Protein AF-A0A257SGL0-F1 (afdb_monomer_lite)

Structure (mmCIF, N/CA/C/O backbone):
data_AF-A0A257SGL0-F1
#
_entry.id   AF-A0A257SGL0-F1
#
loop_
_atom_site.group_PDB
_atom_site.id
_atom_site.type_symbol
_atom_site.label_atom_id
_atom_site.label_alt_id
_atom_site.label_comp_id
_atom_site.label_asym_id
_atom_site.label_entity_id
_atom_site.label_seq_id
_atom_site.pdbx_PDB_ins_code
_atom_site.Cartn_x
_atom_site.Cartn_y
_atom_site.Cartn_z
_atom_site.occupancy
_atom_site.B_iso_or_equiv
_atom_site.auth_seq_id
_atom_site.auth_comp_id
_atom_site.auth_asym_id
_atom_site.auth_atom_id
_atom_site.pdbx_PDB_model_num
ATOM 1 N N . MET A 1 1 ? 2.214 13.001 37.431 1.00 47.00 1 MET A N 1
ATOM 2 C CA . MET A 1 1 ? 1.811 12.963 36.008 1.00 47.00 1 MET A CA 1
ATOM 3 C C . MET A 1 1 ? 0.596 12.060 35.882 1.00 47.00 1 MET A C 1
ATOM 5 O O . MET A 1 1 ? 0.727 10.851 36.011 1.00 47.00 1 MET A O 1
ATOM 9 N N . THR A 1 2 ? -0.593 12.636 35.732 1.00 46.81 2 THR A N 1
ATOM 10 C CA . THR A 1 2 ? -1.848 11.899 35.535 1.00 46.81 2 THR A CA 1
ATOM 11 C C . THR A 1 2 ? -1.890 11.388 34.099 1.00 46.81 2 THR A C 1
ATOM 13 O O . THR A 1 2 ? -1.909 12.167 33.150 1.00 46.81 2 THR A O 1
ATOM 16 N N . ARG A 1 3 ? -1.832 10.067 33.932 1.00 44.78 3 ARG A N 1
ATOM 17 C CA . ARG A 1 3 ? -1.943 9.402 32.634 1.00 44.78 3 ARG A CA 1
ATOM 18 C C . ARG A 1 3 ? -3.385 9.582 32.155 1.00 44.78 3 ARG A C 1
ATOM 20 O O . ARG A 1 3 ? -4.292 9.052 32.787 1.00 44.78 3 ARG A O 1
ATOM 27 N N . ALA A 1 4 ? -3.588 10.386 31.111 1.00 55.62 4 ALA A N 1
ATOM 28 C CA . ALA A 1 4 ? -4.909 10.609 30.535 1.00 55.62 4 ALA A CA 1
ATOM 29 C C . ALA A 1 4 ? -5.548 9.258 30.192 1.00 55.62 4 ALA A C 1
ATOM 31 O O . ALA A 1 4 ? -4.918 8.414 29.547 1.00 55.62 4 ALA A O 1
ATOM 32 N N . THR A 1 5 ? -6.776 9.045 30.659 1.00 55.72 5 THR A N 1
ATOM 33 C CA . THR A 1 5 ? -7.601 7.916 30.237 1.00 55.72 5 THR A CA 1
ATOM 34 C C . THR A 1 5 ? -7.709 7.987 28.715 1.00 55.72 5 THR A C 1
ATOM 36 O O . THR A 1 5 ? -8.059 9.059 28.212 1.00 55.72 5 THR A O 1
ATOM 39 N N . PRO A 1 6 ? -7.364 6.925 27.962 1.00 62.25 6 PRO A N 1
ATOM 40 C CA . PRO A 1 6 ? -7.538 6.954 26.519 1.00 62.25 6 PRO A CA 1
ATOM 41 C C . PRO A 1 6 ? -9.007 7.265 26.238 1.00 62.25 6 PRO A C 1
ATOM 43 O O . PRO A 1 6 ? -9.898 6.587 26.756 1.00 62.25 6 PRO A O 1
ATOM 46 N N . ALA A 1 7 ? -9.250 8.349 25.497 1.00 64.19 7 ALA A N 1
ATOM 47 C CA . ALA A 1 7 ? -10.589 8.683 25.044 1.00 64.19 7 ALA A CA 1
ATOM 48 C C . ALA A 1 7 ? -11.160 7.469 24.302 1.00 64.19 7 ALA A C 1
ATOM 50 O O . ALA A 1 7 ? -10.419 6.761 23.614 1.00 64.19 7 ALA A O 1
ATOM 51 N N . ALA A 1 8 ? -12.461 7.212 24.464 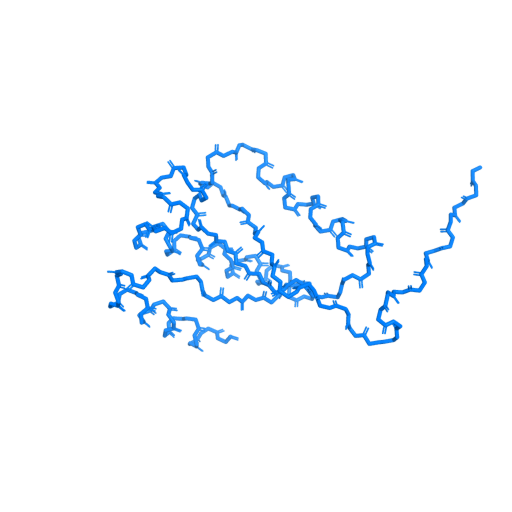1.00 66.62 8 ALA A N 1
ATOM 52 C CA . ALA A 1 8 ? -13.127 6.195 23.661 1.00 66.62 8 ALA A CA 1
ATOM 53 C C . ALA A 1 8 ? -12.826 6.466 22.170 1.00 66.62 8 ALA A C 1
ATOM 55 O O . ALA A 1 8 ? -12.826 7.640 21.778 1.00 66.62 8 ALA A O 1
ATOM 56 N N . PRO A 1 9 ? -12.538 5.433 21.353 1.00 70.00 9 PRO A N 1
ATOM 57 C CA . PRO A 1 9 ? -12.285 5.614 19.927 1.00 70.00 9 PRO A CA 1
ATOM 58 C C . PRO A 1 9 ? -13.390 6.453 19.284 1.00 70.00 9 PRO A C 1
ATOM 60 O O . PRO A 1 9 ? -14.556 6.327 19.662 1.00 70.00 9 PRO A O 1
ATOM 63 N N . LEU A 1 10 ? -13.048 7.283 18.293 1.00 79.12 10 LEU A N 1
ATOM 64 C CA . LEU A 1 10 ? -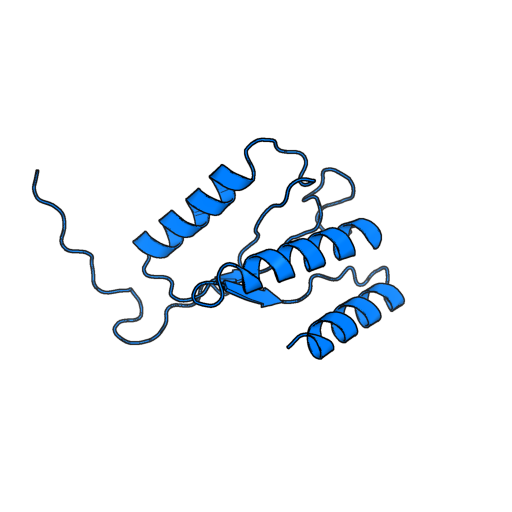14.019 8.178 17.642 1.00 79.12 10 LEU A CA 1
ATOM 65 C C . LEU A 1 10 ? -15.228 7.431 17.048 1.00 79.12 10 LEU A C 1
ATOM 67 O O . LEU A 1 10 ? -16.303 8.008 16.926 1.00 79.12 10 LEU A O 1
ATOM 71 N N . ALA A 1 11 ? -15.064 6.149 16.707 1.00 82.06 11 ALA A N 1
ATOM 72 C CA . ALA A 1 11 ? -16.120 5.279 16.189 1.00 82.06 11 ALA A CA 1
ATOM 73 C C . ALA A 1 11 ? -16.898 4.502 17.278 1.00 82.06 11 ALA A C 1
ATOM 75 O O . ALA A 1 11 ? -17.723 3.643 16.961 1.00 82.06 11 ALA A O 1
ATOM 76 N N . GLY A 1 12 ? -16.655 4.766 18.566 1.00 84.12 12 GLY A N 1
ATOM 77 C CA . GLY A 1 12 ? -17.246 3.999 19.662 1.00 84.12 12 GLY A CA 1
ATOM 78 C C . GLY A 1 12 ? -16.833 2.518 19.598 1.00 84.12 12 GLY A C 1
ATOM 79 O O . GLY A 1 12 ? -15.636 2.242 19.529 1.00 84.12 12 GLY A O 1
ATOM 80 N N . PRO A 1 13 ? -17.777 1.554 19.643 1.00 84.56 13 PRO A N 1
ATOM 81 C CA . PRO A 1 13 ? -17.464 0.125 19.555 1.00 84.56 13 PRO A CA 1
ATOM 82 C C . PRO A 1 13 ? -17.214 -0.369 18.118 1.00 84.56 13 PRO A C 1
ATOM 84 O O . PRO A 1 13 ? -16.791 -1.509 17.939 1.00 84.56 13 PRO A O 1
ATOM 87 N N . ALA A 1 14 ? -17.514 0.440 17.097 1.00 89.25 14 ALA A N 1
ATOM 88 C CA . ALA A 1 14 ? -17.305 0.061 15.704 1.00 89.25 14 ALA A CA 1
ATOM 89 C C . ALA A 1 14 ? -15.835 0.264 15.285 1.00 89.25 14 ALA A C 1
ATOM 91 O O . ALA A 1 14 ? -15.152 1.127 15.844 1.00 89.25 14 ALA A O 1
ATOM 92 N N . PRO A 1 15 ? -15.339 -0.475 14.274 1.00 90.62 15 PRO A N 1
ATOM 93 C CA . PRO A 1 15 ? -14.027 -0.209 13.700 1.00 90.62 15 PRO A CA 1
ATOM 94 C C . PRO A 1 15 ? -13.922 1.215 13.141 1.00 90.62 15 PRO A C 1
ATOM 96 O O . PRO A 1 15 ? -14.800 1.663 12.402 1.00 90.62 15 PRO A O 1
ATOM 99 N N . LEU A 1 16 ? -12.816 1.902 13.431 1.00 94.69 16 LEU A N 1
ATOM 100 C CA . LEU A 1 16 ? -12.464 3.164 12.779 1.00 94.69 16 LEU A CA 1
ATOM 101 C C . LEU A 1 16 ? -11.483 2.879 11.641 1.00 94.69 16 LEU A C 1
ATOM 103 O O . LEU A 1 16 ? -10.403 2.334 11.873 1.00 94.69 16 LEU A O 1
ATOM 107 N N . ILE A 1 17 ? -11.847 3.243 10.415 1.00 96.00 17 ILE A N 1
ATOM 108 C CA . ILE A 1 17 ? -11.054 2.945 9.220 1.00 96.00 17 ILE A CA 1
ATOM 109 C C . ILE A 1 17 ? -10.393 4.221 8.710 1.00 96.00 17 ILE A C 1
ATOM 111 O O . ILE A 1 17 ? -11.076 5.181 8.360 1.00 96.00 17 ILE A O 1
ATOM 115 N N . ASP A 1 18 ? -9.065 4.212 8.629 1.00 96.50 18 ASP A N 1
ATOM 116 C CA . ASP A 1 18 ? -8.332 5.165 7.803 1.00 96.50 18 ASP A CA 1
ATOM 117 C C . ASP A 1 18 ? -8.422 4.686 6.356 1.00 96.50 18 ASP A C 1
ATOM 119 O O . ASP A 1 18 ? -7.766 3.720 5.964 1.00 96.50 18 ASP A O 1
ATOM 123 N N . ALA A 1 19 ? -9.313 5.315 5.594 1.00 96.25 19 ALA A N 1
ATOM 124 C CA . ALA A 1 19 ? -9.685 4.864 4.260 1.00 96.25 19 ALA A CA 1
ATOM 125 C C . ALA A 1 19 ? -8.558 5.013 3.226 1.00 96.25 19 ALA A C 1
ATOM 127 O O . ALA A 1 19 ? -8.663 4.429 2.148 1.00 96.25 19 ALA A O 1
ATOM 128 N N . HIS A 1 20 ? -7.507 5.789 3.521 1.00 96.50 20 HIS A N 1
ATOM 129 C CA . HIS A 1 20 ? -6.424 6.013 2.571 1.00 96.50 20 HIS A CA 1
ATOM 130 C C . HIS A 1 20 ? -5.110 6.413 3.247 1.00 96.50 20 HIS A C 1
ATOM 132 O O . HIS A 1 20 ? -4.926 7.554 3.674 1.00 96.50 20 HIS A O 1
ATOM 138 N N . ALA A 1 21 ? -4.137 5.503 3.235 1.00 96.81 21 ALA A N 1
ATOM 139 C CA . ALA A 1 21 ? -2.779 5.767 3.699 1.00 96.81 21 ALA A CA 1
ATOM 140 C C . ALA A 1 21 ? -1.708 5.328 2.694 1.00 96.81 21 ALA A C 1
ATOM 142 O O . ALA A 1 21 ? -1.871 4.353 1.964 1.00 96.81 21 ALA A O 1
ATOM 143 N N . HIS A 1 22 ? -0.564 6.016 2.726 1.00 97.06 22 HIS A N 1
ATOM 144 C CA . HIS A 1 22 ? 0.634 5.604 2.000 1.00 97.06 22 HIS A CA 1
ATOM 145 C C . HIS A 1 22 ? 1.755 5.225 2.962 1.00 97.06 22 HIS A C 1
ATOM 147 O O . HIS A 1 22 ? 2.143 6.023 3.830 1.00 97.06 22 HIS A O 1
ATOM 153 N N . PHE A 1 23 ? 2.269 4.013 2.787 1.00 98.06 23 PHE A N 1
ATOM 154 C CA . PHE A 1 23 ? 3.498 3.546 3.413 1.00 98.06 23 PHE A CA 1
ATOM 155 C C . PHE A 1 23 ? 4.670 3.672 2.441 1.00 98.06 23 PHE A C 1
ATOM 157 O O . PHE A 1 23 ? 4.506 3.883 1.239 1.00 98.06 23 PHE A O 1
ATOM 164 N N . LEU A 1 24 ? 5.868 3.578 3.000 1.00 98.00 24 LEU A N 1
ATOM 165 C CA . LEU A 1 24 ? 7.130 3.674 2.281 1.00 98.00 24 LEU A CA 1
ATOM 166 C C . LEU A 1 24 ? 7.862 2.333 2.331 1.00 98.00 24 LEU A C 1
ATOM 168 O O . LEU A 1 24 ? 7.563 1.490 3.177 1.00 98.00 24 LEU A O 1
ATOM 172 N N . HIS A 1 25 ? 8.847 2.158 1.457 1.00 97.69 25 HIS A N 1
ATOM 173 C CA . HIS A 1 25 ? 9.691 0.967 1.410 1.00 97.69 25 HIS A CA 1
ATOM 174 C C . HIS A 1 25 ? 11.158 1.343 1.174 1.00 97.69 25 HIS A C 1
ATOM 176 O O . HIS A 1 25 ? 11.480 2.509 0.937 1.00 97.69 25 HIS A O 1
ATOM 182 N N . ALA A 1 26 ? 12.046 0.346 1.193 1.00 97.12 26 ALA A N 1
ATOM 183 C CA . ALA A 1 26 ? 13.498 0.528 1.127 1.00 97.12 26 ALA A CA 1
ATOM 184 C C . ALA A 1 26 ? 14.020 1.299 -0.103 1.00 97.12 26 ALA A C 1
ATOM 186 O O . ALA A 1 26 ? 15.137 1.808 -0.064 1.00 97.12 26 ALA A O 1
ATOM 187 N N . HIS A 1 27 ? 13.237 1.417 -1.182 1.00 96.00 27 HIS A N 1
ATOM 188 C CA . HIS A 1 27 ? 13.631 2.164 -2.384 1.00 96.00 27 HIS A CA 1
ATOM 189 C C . HIS A 1 27 ? 12.921 3.517 -2.532 1.00 96.00 27 HIS A C 1
ATOM 191 O O . HIS A 1 27 ? 13.041 4.149 -3.576 1.00 96.00 27 HIS A O 1
ATOM 197 N N . ALA A 1 28 ? 12.242 4.011 -1.492 1.00 95.88 28 ALA A N 1
ATOM 198 C CA . ALA A 1 28 ? 11.534 5.296 -1.516 1.00 95.88 28 ALA A CA 1
ATOM 199 C C . ALA A 1 28 ? 12.447 6.543 -1.434 1.00 95.88 28 ALA A C 1
ATOM 201 O O . ALA A 1 28 ? 11.986 7.630 -1.094 1.00 95.88 28 ALA A O 1
ATOM 202 N N . GLY A 1 29 ? 13.757 6.396 -1.660 1.00 94.44 29 GLY A N 1
ATOM 203 C CA . GLY A 1 29 ? 14.711 7.514 -1.654 1.00 94.44 29 GLY A CA 1
ATOM 204 C C . GLY A 1 29 ? 14.992 8.146 -0.291 1.00 94.44 29 GLY A C 1
ATOM 205 O O . GLY A 1 29 ? 15.599 9.212 -0.228 1.00 94.44 29 GLY A O 1
ATOM 206 N N . ARG A 1 30 ? 14.560 7.514 0.807 1.00 94.88 30 ARG A N 1
ATOM 207 C CA . ARG A 1 30 ? 14.739 8.026 2.171 1.00 94.88 30 ARG A CA 1
ATOM 208 C C . ARG A 1 30 ? 15.213 6.939 3.127 1.00 94.88 30 ARG A C 1
ATOM 210 O O . ARG A 1 30 ? 14.637 5.857 3.182 1.00 94.88 30 ARG A O 1
ATOM 217 N N . ALA A 1 31 ? 16.260 7.242 3.890 1.00 96.88 31 ALA A N 1
ATOM 218 C CA . ALA A 1 31 ? 16.898 6.284 4.793 1.00 96.88 31 ALA A CA 1
ATOM 219 C C . ALA A 1 31 ? 16.057 5.968 6.044 1.00 96.88 31 ALA A C 1
ATOM 221 O O . ALA A 1 31 ? 16.195 4.902 6.628 1.00 96.88 31 ALA A O 1
ATOM 222 N N . ASP A 1 32 ? 15.164 6.872 6.445 1.00 97.56 32 ASP A N 1
ATOM 223 C CA . ASP A 1 32 ? 14.346 6.784 7.660 1.00 97.56 32 ASP A CA 1
ATOM 224 C C . ASP A 1 32 ? 12.929 6.226 7.410 1.00 97.56 32 ASP A C 1
ATOM 226 O O . ASP A 1 32 ? 12.026 6.419 8.229 1.00 97.56 32 ASP A O 1
ATOM 230 N N . TRP A 1 33 ? 12.703 5.561 6.271 1.00 97.88 33 TRP A N 1
ATOM 231 C CA . TRP A 1 33 ? 11.374 5.102 5.846 1.00 97.88 33 TRP A CA 1
ATOM 232 C C . TRP A 1 33 ? 10.670 4.236 6.908 1.00 97.88 33 TRP A C 1
ATOM 234 O O . TRP A 1 33 ? 9.476 4.421 7.155 1.00 97.88 33 TRP A O 1
ATOM 244 N N . GLU A 1 34 ? 11.403 3.353 7.594 1.00 97.88 34 GLU A N 1
ATOM 245 C CA . GLU A 1 34 ? 10.869 2.506 8.672 1.00 97.88 34 GLU A CA 1
ATOM 246 C C . GLU A 1 34 ? 10.356 3.338 9.846 1.00 97.88 34 GLU A C 1
ATOM 248 O O . GLU A 1 34 ? 9.254 3.109 10.349 1.00 97.88 34 GLU A O 1
ATOM 253 N N . ALA A 1 35 ? 11.126 4.347 10.262 1.00 98.25 35 ALA A N 1
ATOM 254 C CA . ALA A 1 35 ? 10.768 5.216 11.376 1.00 98.25 35 ALA A CA 1
ATOM 255 C C . ALA A 1 35 ? 9.490 6.014 11.076 1.00 98.25 35 ALA A C 1
ATOM 257 O O . ALA A 1 35 ? 8.656 6.207 11.967 1.00 98.25 35 ALA A O 1
ATOM 258 N N . VAL A 1 36 ? 9.303 6.427 9.819 1.00 97.75 36 VAL A N 1
ATOM 259 C CA . VAL A 1 36 ? 8.091 7.121 9.364 1.00 97.75 36 VAL A CA 1
ATOM 260 C C . VAL A 1 36 ? 6.883 6.199 9.302 1.00 97.75 36 VAL A C 1
ATOM 262 O O . VAL A 1 36 ? 5.819 6.568 9.803 1.00 97.75 36 VAL A O 1
ATOM 265 N N . ASN A 1 37 ? 7.039 4.982 8.783 1.00 98.19 37 ASN A N 1
ATOM 266 C CA . ASN A 1 37 ? 5.976 3.977 8.822 1.00 98.19 37 ASN A CA 1
ATOM 267 C C . ASN A 1 37 ? 5.567 3.660 10.273 1.00 98.19 37 ASN A C 1
ATOM 269 O O . ASN A 1 37 ? 4.380 3.657 10.607 1.00 98.19 37 ASN A O 1
ATOM 273 N N . ALA A 1 38 ? 6.538 3.493 11.175 1.00 98.25 38 ALA A N 1
ATOM 274 C CA . ALA A 1 38 ? 6.279 3.283 12.596 1.00 98.25 38 ALA A CA 1
ATOM 275 C C . ALA A 1 38 ? 5.578 4.491 13.247 1.00 98.25 38 ALA A C 1
ATOM 277 O O . ALA A 1 38 ? 4.705 4.327 14.101 1.00 98.25 38 ALA A O 1
ATOM 278 N N . ALA A 1 39 ? 5.925 5.719 12.848 1.00 98.00 39 ALA A N 1
ATOM 279 C CA . ALA A 1 39 ? 5.246 6.924 13.320 1.00 98.00 39 ALA A CA 1
ATOM 280 C C . ALA A 1 39 ? 3.777 6.977 12.874 1.00 98.00 39 ALA A C 1
ATOM 282 O O . ALA A 1 39 ? 2.927 7.365 13.681 1.00 98.00 39 ALA A O 1
ATOM 283 N N . ARG A 1 40 ? 3.467 6.535 11.645 1.00 97.06 40 ARG A N 1
ATOM 284 C CA . ARG A 1 40 ? 2.088 6.395 11.149 1.00 97.06 40 ARG A CA 1
ATOM 285 C C . ARG A 1 40 ? 1.289 5.423 12.014 1.00 97.06 40 ARG A C 1
ATOM 287 O O . ARG A 1 40 ? 0.212 5.783 12.477 1.00 97.06 40 ARG A O 1
ATOM 294 N N . PHE A 1 41 ? 1.845 4.250 12.312 1.00 97.56 41 PHE A N 1
ATOM 295 C CA . PHE A 1 41 ? 1.202 3.275 13.196 1.00 97.56 41 PHE A CA 1
ATOM 296 C C . PHE A 1 41 ? 0.902 3.841 14.589 1.00 97.56 41 PHE A C 1
ATOM 298 O O . PHE A 1 41 ? -0.230 3.736 15.063 1.00 97.56 41 PHE A O 1
ATOM 305 N N . ARG A 1 42 ? 1.871 4.528 15.210 1.00 97.12 42 ARG A N 1
ATOM 306 C CA . ARG A 1 42 ? 1.660 5.196 16.507 1.00 97.12 42 ARG A CA 1
ATOM 307 C C . ARG A 1 42 ? 0.594 6.288 16.438 1.00 97.12 42 ARG A C 1
ATOM 309 O O . ARG A 1 42 ? -0.097 6.535 17.422 1.00 97.12 42 ARG A O 1
ATOM 316 N N . ALA A 1 43 ? 0.497 7.008 15.321 1.00 95.19 43 ALA A N 1
ATOM 317 C CA . ALA A 1 43 ? -0.553 8.005 15.127 1.00 95.19 43 ALA A CA 1
ATOM 318 C C . ALA A 1 43 ? -1.934 7.344 15.019 1.00 95.19 43 ALA A C 1
ATOM 320 O O . ALA A 1 43 ? -2.856 7.791 15.697 1.00 95.19 43 ALA A O 1
ATOM 321 N N . GLY A 1 44 ? -2.045 6.249 14.260 1.00 94.31 44 GLY A N 1
ATOM 322 C CA . GLY A 1 44 ? -3.263 5.444 14.166 1.00 94.31 44 GLY A CA 1
ATOM 323 C C . GLY A 1 44 ? -3.751 4.951 15.527 1.00 94.31 44 GLY A C 1
ATOM 324 O O . GLY A 1 44 ? -4.912 5.152 15.872 1.00 94.31 44 GLY A O 1
ATOM 325 N N . GLU A 1 45 ? -2.843 4.420 16.349 1.00 93.44 45 GLU A N 1
ATOM 326 C CA . GLU A 1 45 ? -3.141 3.968 17.717 1.00 93.44 45 GLU A CA 1
ATOM 327 C C . GLU A 1 45 ? -3.692 5.090 18.604 1.00 93.44 45 GLU A C 1
ATOM 329 O O . GLU A 1 45 ? -4.659 4.881 19.330 1.00 93.44 45 GLU A O 1
ATOM 334 N N . ARG A 1 46 ? -3.118 6.299 18.527 1.00 91.81 46 ARG A N 1
ATOM 335 C CA . ARG A 1 46 ? -3.605 7.451 19.308 1.00 91.81 46 ARG A CA 1
ATOM 336 C C . ARG A 1 46 ? -4.990 7.924 18.875 1.00 91.81 46 ARG A C 1
ATOM 338 O O . ARG A 1 46 ? -5.727 8.438 19.708 1.00 91.81 46 ARG A O 1
ATOM 345 N N . ILE A 1 47 ? -5.317 7.788 17.591 1.00 91.44 47 ILE A N 1
ATOM 346 C CA . ILE A 1 47 ? -6.631 8.145 17.038 1.00 91.44 47 ILE A CA 1
ATOM 347 C C . ILE A 1 47 ? -7.668 7.045 17.339 1.00 91.44 47 ILE A C 1
ATOM 349 O O . ILE A 1 47 ? -8.864 7.323 17.410 1.00 91.44 47 ILE A O 1
ATOM 353 N N . GLY A 1 48 ? -7.214 5.805 17.544 1.00 92.56 48 GLY A N 1
ATOM 354 C CA . GLY A 1 48 ? -8.073 4.629 17.677 1.00 92.56 48 GLY A CA 1
ATOM 355 C C . GLY A 1 48 ? -8.443 3.999 16.332 1.00 92.56 48 GLY A C 1
ATOM 356 O O . GLY A 1 48 ? -9.507 3.399 16.224 1.00 92.56 48 GLY A O 1
ATOM 357 N N . ILE A 1 49 ? -7.599 4.153 15.303 1.00 95.19 49 ILE A N 1
ATOM 358 C CA . ILE A 1 49 ? -7.782 3.511 13.992 1.00 95.19 49 ILE A CA 1
ATOM 359 C C . ILE A 1 49 ? -7.598 1.996 14.131 1.00 95.19 49 ILE A C 1
ATOM 361 O O . ILE A 1 49 ? -6.575 1.527 14.629 1.00 95.19 49 ILE A O 1
ATOM 365 N N . THR A 1 50 ? -8.584 1.239 13.654 1.00 95.06 50 THR A N 1
ATOM 366 C CA . THR A 1 50 ? -8.570 -0.226 13.592 1.00 95.06 50 THR A CA 1
ATOM 367 C C . THR A 1 50 ? -7.802 -0.719 12.370 1.00 95.06 50 THR A C 1
ATOM 369 O O . THR A 1 50 ? -6.900 -1.540 12.507 1.00 95.06 50 THR A O 1
ATOM 372 N N . TYR A 1 51 ? -8.119 -0.191 11.183 1.00 96.81 51 TYR A N 1
ATOM 373 C CA . TYR A 1 51 ? -7.435 -0.553 9.942 1.00 96.81 51 TYR A CA 1
ATOM 374 C C . TYR A 1 51 ? -7.008 0.685 9.164 1.00 96.81 51 TYR A C 1
ATOM 376 O O . TYR A 1 51 ? -7.795 1.613 8.979 1.00 96.81 51 TYR A O 1
ATOM 384 N N . HIS A 1 52 ? -5.785 0.646 8.643 1.00 98.06 52 HIS A N 1
ATOM 385 C CA . HIS A 1 52 ? -5.364 1.490 7.532 1.00 98.06 52 HIS A CA 1
ATOM 386 C C . HIS A 1 52 ? -5.616 0.742 6.224 1.00 98.06 52 HIS A C 1
ATOM 388 O O . HIS A 1 52 ? -5.040 -0.324 6.008 1.00 98.06 52 HIS A O 1
ATOM 394 N N . VAL A 1 53 ? -6.459 1.299 5.359 1.00 98.25 53 VAL A N 1
ATOM 395 C CA . VAL A 1 53 ? -6.602 0.873 3.965 1.00 98.25 53 VAL A CA 1
ATOM 396 C C . VAL A 1 53 ? -5.553 1.629 3.157 1.00 98.25 53 VAL A C 1
ATOM 398 O O . VAL A 1 53 ? -5.581 2.858 3.074 1.00 98.25 53 VAL A O 1
ATOM 401 N N . ALA A 1 54 ? -4.557 0.912 2.644 1.00 98.19 54 ALA A N 1
ATOM 402 C CA . ALA A 1 54 ? -3.297 1.535 2.273 1.00 98.19 54 ALA A CA 1
ATOM 403 C C . ALA A 1 54 ? -2.657 0.995 0.993 1.00 98.19 54 ALA A C 1
ATOM 405 O O . ALA A 1 54 ? -2.970 -0.089 0.504 1.00 98.19 54 ALA A O 1
ATOM 406 N N . SER A 1 55 ? -1.703 1.776 0.495 1.00 97.75 55 SER A N 1
ATOM 407 C CA . SER A 1 55 ? -0.828 1.429 -0.618 1.00 97.75 55 SER A CA 1
ATOM 408 C C . SER A 1 55 ? 0.607 1.898 -0.386 1.00 97.75 55 SER A C 1
ATOM 410 O O . SER A 1 55 ? 0.909 2.649 0.546 1.00 97.75 55 SER A O 1
ATOM 412 N N . VAL A 1 56 ? 1.495 1.488 -1.287 1.00 97.81 56 VAL A N 1
ATOM 413 C CA . VAL A 1 56 ? 2.819 2.081 -1.490 1.00 97.81 56 VAL A CA 1
ATOM 414 C C . VAL A 1 56 ? 2.844 2.638 -2.918 1.00 97.81 56 VAL A C 1
ATOM 416 O O . VAL A 1 56 ? 2.580 1.905 -3.872 1.00 97.81 56 VAL A O 1
ATOM 419 N N . LEU A 1 57 ? 3.131 3.935 -3.082 1.00 95.19 57 LEU A N 1
ATOM 420 C CA . LEU A 1 57 ? 3.202 4.600 -4.397 1.00 95.19 57 LEU A CA 1
ATOM 421 C C . LEU A 1 57 ? 4.587 4.419 -5.035 1.00 95.19 57 LEU A C 1
ATOM 423 O O . LEU A 1 57 ? 5.302 5.396 -5.275 1.00 95.19 57 LEU A O 1
ATOM 427 N N . GLY A 1 58 ? 4.990 3.159 -5.225 1.00 95.75 58 GLY A N 1
ATOM 428 C CA . GLY A 1 58 ? 6.355 2.802 -5.615 1.00 95.75 58 GLY A CA 1
ATOM 429 C C . GLY A 1 58 ? 7.389 3.523 -4.748 1.00 95.75 58 GLY A C 1
ATOM 430 O O . GLY A 1 58 ? 7.228 3.663 -3.534 1.00 95.75 58 GLY A O 1
ATOM 431 N N . SER A 1 59 ? 8.404 4.075 -5.400 1.00 97.31 59 SER A N 1
ATOM 432 C CA . SER A 1 59 ? 9.492 4.831 -4.788 1.00 97.31 59 SER A CA 1
ATOM 433 C C . SER A 1 59 ? 9.124 6.249 -4.330 1.00 97.31 59 SER A C 1
ATOM 435 O O . SER A 1 59 ? 10.002 7.005 -3.914 1.00 97.31 59 SER A O 1
ATOM 437 N N . PHE A 1 60 ? 7.850 6.641 -4.419 1.00 95.44 60 PHE A N 1
ATOM 438 C CA . PHE A 1 60 ? 7.355 7.955 -4.007 1.00 95.44 60 PHE A CA 1
ATOM 439 C C . PHE A 1 60 ? 8.100 9.133 -4.674 1.00 95.44 60 PHE A C 1
ATOM 441 O O . PHE A 1 60 ? 8.373 10.149 -4.040 1.00 95.44 60 PHE A O 1
ATOM 448 N N . GLY A 1 61 ? 8.429 9.019 -5.965 1.00 96.62 61 GLY A N 1
ATOM 449 C CA . GLY A 1 61 ? 9.119 10.080 -6.713 1.00 96.62 61 GLY A CA 1
ATOM 450 C C . GLY A 1 61 ? 10.631 9.896 -6.863 1.00 96.62 61 GLY A C 1
ATOM 451 O O . GLY A 1 61 ? 11.249 10.647 -7.612 1.00 96.62 61 GLY A O 1
ATOM 452 N N . PHE A 1 62 ? 11.245 8.929 -6.172 1.00 97.75 62 PHE A N 1
ATOM 453 C CA . PHE A 1 62 ? 12.704 8.781 -6.182 1.00 97.75 62 PHE A CA 1
ATOM 454 C C . PHE A 1 62 ? 13.250 8.161 -7.475 1.00 97.75 62 PHE A C 1
ATOM 456 O O . PHE A 1 62 ? 14.258 8.626 -8.001 1.00 97.75 62 PHE A O 1
ATOM 463 N N . SER A 1 63 ? 12.595 7.121 -7.996 1.00 97.25 63 SER A N 1
ATOM 464 C CA . SER A 1 63 ? 13.011 6.424 -9.225 1.00 97.25 63 SER A CA 1
ATOM 465 C C . SER A 1 63 ? 12.089 6.677 -10.421 1.00 97.25 63 SER A C 1
ATOM 467 O O . SER A 1 63 ? 12.505 6.502 -11.566 1.00 97.25 63 SER A O 1
ATOM 469 N N . SER A 1 64 ? 10.851 7.114 -10.175 1.00 97.12 64 SER A N 1
ATOM 470 C CA . SER A 1 64 ? 9.895 7.545 -11.199 1.00 97.12 64 SER A CA 1
ATOM 471 C C . SER A 1 64 ? 8.846 8.503 -10.604 1.00 97.12 64 SER A C 1
ATOM 473 O O . SER A 1 64 ? 8.748 8.580 -9.378 1.00 97.12 64 SER A O 1
ATOM 475 N N . PRO A 1 65 ? 8.085 9.270 -11.415 1.00 96.06 65 PRO A N 1
ATOM 476 C CA . PRO A 1 65 ? 7.135 10.268 -10.912 1.00 96.06 65 PRO A CA 1
ATOM 477 C C . PRO A 1 65 ? 6.082 9.678 -9.965 1.00 96.06 65 PRO A C 1
ATOM 479 O O . PRO A 1 65 ? 5.479 8.658 -10.272 1.00 96.06 65 PRO A O 1
ATOM 482 N N . THR A 1 66 ? 5.779 10.358 -8.855 1.00 94.38 66 THR A N 1
ATOM 483 C CA . THR A 1 66 ? 4.862 9.850 -7.813 1.00 94.38 66 THR A CA 1
ATOM 484 C C . THR A 1 66 ? 3.470 9.468 -8.334 1.00 94.38 66 THR A C 1
ATOM 486 O O . THR A 1 66 ? 2.917 8.463 -7.902 1.00 94.38 66 THR A O 1
ATOM 489 N N . TYR A 1 67 ? 2.899 10.259 -9.249 1.00 91.06 67 TYR A N 1
ATOM 490 C CA . TYR A 1 67 ? 1.536 10.049 -9.768 1.00 91.06 67 TYR A CA 1
ATOM 491 C C . TYR A 1 67 ? 1.480 9.294 -11.100 1.00 91.06 67 TYR A C 1
ATOM 493 O O . TYR A 1 67 ? 0.421 8.801 -11.473 1.00 91.06 67 TYR A O 1
ATOM 501 N N . PHE A 1 68 ? 2.613 9.180 -11.796 1.00 94.38 68 PHE A N 1
ATOM 502 C CA . PHE A 1 68 ? 2.744 8.408 -13.034 1.00 94.38 68 PHE A CA 1
ATOM 503 C C . PHE A 1 68 ? 3.984 7.510 -12.950 1.00 94.38 68 PHE A C 1
ATOM 505 O O . PHE A 1 68 ? 4.933 7.690 -13.722 1.00 94.38 68 PHE A O 1
ATOM 512 N N . PRO A 1 69 ? 4.034 6.608 -11.953 1.00 96.81 69 PRO A N 1
ATOM 513 C CA . PRO A 1 69 ? 5.199 5.774 -11.733 1.00 96.81 69 PRO A CA 1
ATOM 514 C C . PRO A 1 69 ? 5.378 4.781 -12.878 1.00 96.81 69 PRO A C 1
ATOM 516 O O . PRO A 1 69 ? 4.416 4.325 -13.498 1.00 96.81 69 PRO A O 1
ATOM 519 N N . SER A 1 70 ? 6.628 4.412 -13.138 1.00 98.12 70 SER A N 1
ATOM 520 C CA . SER A 1 70 ? 6.932 3.382 -14.133 1.00 98.12 70 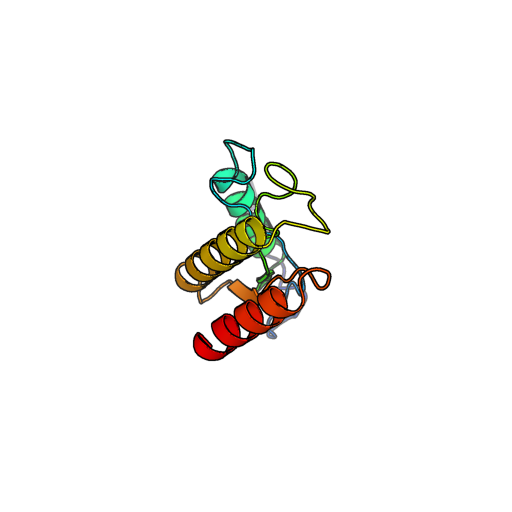SER A CA 1
ATOM 521 C C . SER A 1 70 ? 6.360 2.016 -13.710 1.00 98.12 70 SER A C 1
ATOM 523 O O . SER A 1 70 ? 6.278 1.746 -12.507 1.00 98.12 70 SER A O 1
ATOM 525 N N . PRO A 1 71 ? 6.064 1.100 -14.651 1.00 98.50 71 PRO A N 1
ATOM 526 C CA . PRO A 1 71 ? 5.591 -0.255 -14.339 1.00 98.50 71 PRO A CA 1
ATOM 527 C C . PRO A 1 71 ? 6.447 -1.012 -13.309 1.00 98.50 71 PRO A C 1
ATOM 529 O O . PRO A 1 71 ? 5.941 -1.685 -12.405 1.00 98.50 71 PRO A O 1
ATOM 532 N N . ARG A 1 72 ? 7.775 -0.863 -13.401 1.00 98.31 72 ARG A N 1
ATOM 533 C CA . ARG A 1 72 ? 8.721 -1.463 -12.452 1.00 98.31 72 ARG A CA 1
ATOM 534 C C . ARG A 1 72 ? 8.539 -0.903 -11.042 1.00 98.31 72 ARG A C 1
ATOM 536 O O . ARG A 1 72 ? 8.589 -1.658 -10.075 1.00 98.31 72 ARG A O 1
ATOM 543 N N . ASP A 1 73 ? 8.351 0.407 -10.937 1.00 98.25 73 ASP A N 1
ATOM 544 C CA . ASP A 1 73 ? 8.208 1.095 -9.657 1.00 98.25 73 ASP A CA 1
ATOM 545 C C . ASP A 1 73 ? 6.857 0.768 -8.998 1.00 98.25 73 ASP A C 1
ATOM 547 O O . ASP A 1 73 ? 6.798 0.480 -7.804 1.00 98.25 73 ASP A O 1
ATOM 551 N N . VAL A 1 74 ? 5.786 0.684 -9.798 1.00 98.50 74 VAL A N 1
ATOM 552 C CA . VAL A 1 74 ? 4.474 0.181 -9.354 1.00 98.50 74 VAL A CA 1
ATOM 553 C C . VAL A 1 74 ? 4.594 -1.232 -8.785 1.00 98.50 74 VAL A C 1
ATOM 555 O O . VAL A 1 74 ? 4.142 -1.485 -7.670 1.00 98.50 74 VAL A O 1
ATOM 558 N N . THR A 1 75 ? 5.241 -2.140 -9.521 1.00 98.56 75 THR A N 1
ATOM 559 C CA . THR A 1 75 ? 5.417 -3.537 -9.097 1.00 98.56 75 THR A CA 1
ATOM 560 C C . THR A 1 75 ? 6.155 -3.626 -7.760 1.00 98.56 75 THR A C 1
ATOM 562 O O . THR A 1 75 ? 5.691 -4.295 -6.838 1.00 98.56 75 THR A O 1
ATOM 565 N N . ALA A 1 76 ? 7.268 -2.896 -7.622 1.00 98.31 76 ALA A N 1
ATOM 566 C CA . ALA A 1 76 ? 8.041 -2.860 -6.384 1.00 98.31 76 ALA A CA 1
ATOM 567 C C . ALA A 1 76 ? 7.219 -2.318 -5.201 1.00 98.31 76 ALA A C 1
ATOM 569 O O . ALA A 1 76 ? 7.295 -2.859 -4.096 1.00 98.31 76 ALA A O 1
ATOM 570 N N . GLY A 1 77 ? 6.405 -1.284 -5.437 1.00 98.25 77 GLY A N 1
ATOM 571 C CA . GLY A 1 77 ? 5.482 -0.748 -4.440 1.00 98.25 77 GLY A CA 1
ATOM 572 C C . GLY A 1 77 ? 4.428 -1.769 -4.012 1.00 98.25 77 GLY A C 1
ATOM 573 O O . GLY A 1 77 ? 4.261 -2.016 -2.818 1.00 98.25 77 GLY A O 1
ATOM 574 N N . ASN A 1 78 ? 3.750 -2.413 -4.963 1.00 98.50 78 ASN A N 1
ATOM 575 C CA . ASN A 1 78 ? 2.712 -3.398 -4.654 1.00 98.50 78 ASN A CA 1
ATOM 576 C C . ASN A 1 78 ? 3.271 -4.625 -3.920 1.00 98.50 78 ASN A C 1
ATOM 578 O O . ASN A 1 78 ? 2.627 -5.131 -3.002 1.00 98.50 78 ASN A O 1
ATOM 582 N N . ASP A 1 79 ? 4.477 -5.081 -4.263 1.00 98.50 79 ASP A N 1
ATOM 583 C CA . ASP A 1 79 ? 5.138 -6.187 -3.563 1.00 98.50 79 ASP A CA 1
ATOM 584 C C . ASP A 1 79 ? 5.521 -5.805 -2.126 1.00 98.50 79 ASP A C 1
ATOM 586 O O . ASP A 1 79 ? 5.285 -6.578 -1.193 1.00 98.50 79 ASP A O 1
ATOM 590 N N . ALA A 1 80 ? 6.014 -4.580 -1.915 1.00 98.31 80 ALA A N 1
ATOM 591 C CA . ALA A 1 80 ? 6.259 -4.059 -0.573 1.00 98.31 80 ALA A CA 1
ATOM 592 C C . ALA A 1 80 ? 4.960 -3.914 0.240 1.00 98.31 80 ALA A C 1
ATOM 594 O O . ALA A 1 80 ? 4.934 -4.252 1.425 1.00 98.31 80 ALA A O 1
ATOM 595 N N . MET A 1 81 ? 3.870 -3.456 -0.385 1.00 98.12 81 MET A N 1
ATOM 596 C CA . MET A 1 81 ? 2.569 -3.328 0.272 1.00 98.12 81 MET A CA 1
ATOM 597 C C . MET A 1 81 ? 2.004 -4.694 0.685 1.00 98.12 81 MET A C 1
ATOM 599 O O . MET A 1 81 ? 1.502 -4.828 1.801 1.00 98.12 81 MET A O 1
ATOM 603 N N . ARG A 1 82 ? 2.147 -5.719 -0.169 1.00 97.75 82 ARG A N 1
ATOM 604 C CA . ARG A 1 82 ? 1.781 -7.110 0.149 1.00 97.75 82 ARG A CA 1
ATOM 605 C C . ARG A 1 82 ? 2.549 -7.629 1.359 1.00 97.75 82 ARG A C 1
ATOM 607 O O . ARG A 1 82 ? 1.938 -8.148 2.290 1.00 97.75 82 ARG A O 1
ATOM 614 N N . ALA A 1 83 ? 3.867 -7.435 1.383 1.00 97.75 83 ALA A N 1
ATOM 615 C CA . ALA A 1 83 ? 4.691 -7.830 2.522 1.00 97.75 83 ALA A CA 1
ATOM 616 C C . ALA A 1 83 ? 4.271 -7.106 3.816 1.00 97.75 83 ALA A C 1
ATOM 618 O O . ALA A 1 83 ? 4.164 -7.733 4.869 1.00 97.75 83 ALA A O 1
ATOM 619 N N . LEU A 1 84 ? 3.971 -5.805 3.738 1.00 97.88 84 LEU A N 1
ATOM 620 C CA . LEU A 1 84 ? 3.512 -5.021 4.885 1.00 97.88 84 LEU A CA 1
ATOM 621 C C . LEU A 1 84 ? 2.146 -5.493 5.404 1.00 97.88 84 LEU A C 1
ATOM 623 O O . LEU A 1 84 ? 1.966 -5.632 6.613 1.00 97.88 84 LEU A O 1
ATOM 627 N N . ALA A 1 85 ? 1.188 -5.745 4.509 1.00 97.38 85 ALA A N 1
ATOM 628 C CA . ALA A 1 85 ? -0.134 -6.245 4.877 1.00 97.38 85 ALA A CA 1
ATOM 629 C C . ALA A 1 85 ? -0.046 -7.636 5.525 1.00 97.38 85 ALA A C 1
ATOM 631 O O . ALA A 1 85 ? -0.689 -7.874 6.545 1.00 97.38 85 ALA A O 1
ATOM 632 N N . ALA A 1 86 ? 0.812 -8.515 4.997 1.00 97.38 86 ALA A N 1
ATOM 633 C CA . ALA A 1 86 ? 1.073 -9.832 5.573 1.00 97.38 86 ALA A CA 1
ATOM 634 C C . ALA A 1 86 ? 1.751 -9.761 6.954 1.00 97.38 86 ALA A C 1
ATOM 636 O O . ALA A 1 86 ? 1.462 -10.580 7.821 1.00 97.38 86 ALA A O 1
ATOM 637 N N . ALA A 1 87 ? 2.629 -8.778 7.181 1.00 97.88 87 ALA A N 1
ATOM 638 C CA . ALA A 1 87 ? 3.283 -8.564 8.473 1.00 97.88 87 ALA A CA 1
ATOM 639 C C . ALA A 1 87 ? 2.355 -7.932 9.528 1.00 97.88 87 ALA A C 1
ATOM 641 O O . ALA A 1 87 ? 2.583 -8.081 10.731 1.00 97.88 87 ALA A O 1
ATOM 642 N N . HIS A 1 88 ? 1.312 -7.219 9.096 1.00 97.69 88 HIS A N 1
ATOM 643 C CA . HIS A 1 88 ? 0.382 -6.505 9.972 1.00 97.69 88 HIS A CA 1
ATOM 644 C C . HIS A 1 88 ? -1.093 -6.770 9.614 1.00 97.69 88 HIS A C 1
ATOM 646 O O . HIS A 1 88 ? -1.855 -5.814 9.413 1.00 97.69 88 HIS A O 1
ATOM 652 N N . PRO A 1 89 ? -1.535 -8.043 9.587 1.00 96.75 89 PRO A N 1
ATOM 653 C CA . PRO A 1 89 ? -2.866 -8.412 9.107 1.00 96.75 89 PRO A CA 1
ATOM 654 C C . PRO A 1 89 ? -3.989 -7.866 9.998 1.00 96.75 89 PRO A C 1
ATOM 656 O O . PRO A 1 89 ? -5.111 -7.695 9.537 1.00 96.75 89 PRO A O 1
ATOM 659 N N . ASP A 1 90 ? -3.708 -7.514 11.251 1.00 96.06 90 ASP A N 1
ATOM 660 C CA . ASP A 1 90 ? -4.709 -6.939 12.160 1.00 96.06 90 ASP A CA 1
ATOM 661 C C . ASP A 1 90 ? -4.819 -5.413 12.068 1.00 96.06 90 ASP A C 1
ATOM 663 O O . ASP A 1 90 ? -5.668 -4.817 12.723 1.00 96.06 90 ASP A O 1
ATOM 667 N N . ARG A 1 91 ? -3.962 -4.765 11.271 1.00 97.12 91 ARG A N 1
ATOM 668 C CA . ARG A 1 91 ? -3.837 -3.297 11.232 1.00 97.12 91 ARG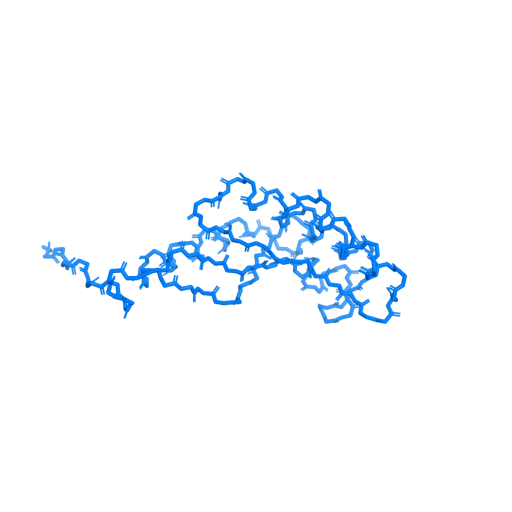 A CA 1
ATOM 669 C C . ARG A 1 91 ? -3.898 -2.710 9.832 1.00 97.12 91 ARG A C 1
ATOM 671 O O . ARG A 1 91 ? -4.153 -1.517 9.680 1.00 97.12 91 ARG A O 1
ATOM 678 N N . VAL A 1 92 ? -3.616 -3.519 8.818 1.00 98.00 92 VAL A N 1
ATOM 679 C CA . VAL A 1 92 ? -3.459 -3.064 7.441 1.00 98.00 92 VAL A CA 1
ATOM 680 C C . VAL A 1 92 ? -4.359 -3.882 6.523 1.00 98.00 92 VAL A C 1
ATOM 682 O O . VAL A 1 92 ? -4.405 -5.111 6.564 1.00 98.00 92 VAL A O 1
ATOM 685 N N . ARG A 1 93 ? -5.088 -3.168 5.673 1.00 96.94 93 ARG A N 1
ATOM 686 C CA . ARG A 1 93 ? -5.719 -3.686 4.461 1.00 96.94 93 ARG A CA 1
ATOM 687 C C . ARG A 1 93 ? -5.042 -2.991 3.294 1.00 96.94 93 ARG A C 1
ATOM 689 O O . ARG A 1 93 ? -4.692 -1.818 3.410 1.00 96.94 93 ARG A O 1
ATOM 696 N N . MET A 1 94 ? -4.835 -3.694 2.192 1.00 96.94 94 MET A N 1
ATOM 697 C CA . MET A 1 94 ? -4.175 -3.103 1.036 1.00 96.94 94 MET A CA 1
ATOM 698 C C . MET A 1 94 ? -5.099 -3.008 -0.166 1.00 96.94 94 MET A C 1
ATOM 700 O O . MET A 1 94 ? -6.036 -3.787 -0.302 1.00 96.94 94 MET A O 1
ATOM 704 N N . TYR A 1 95 ? -4.786 -2.070 -1.048 1.00 96.88 95 TYR A N 1
ATOM 705 C CA . TYR A 1 95 ? -5.244 -2.078 -2.429 1.00 96.88 95 TYR A CA 1
ATOM 706 C C . TYR A 1 95 ? -4.037 -2.012 -3.365 1.00 96.88 95 TYR A C 1
ATOM 708 O O . TYR A 1 95 ? -2.936 -1.619 -2.973 1.00 96.88 95 TYR A O 1
ATOM 716 N N . VAL A 1 96 ? -4.250 -2.426 -4.611 1.00 97.12 96 VAL A N 1
ATOM 717 C CA . VAL A 1 96 ? -3.234 -2.391 -5.663 1.00 97.12 96 VAL A CA 1
ATOM 718 C C . VAL A 1 96 ? -3.115 -0.970 -6.210 1.00 97.12 96 VAL A C 1
ATOM 720 O O . VAL A 1 96 ? -4.106 -0.388 -6.651 1.00 97.12 96 VAL A O 1
ATOM 723 N N . THR A 1 97 ? -1.903 -0.419 -6.214 1.00 96.75 97 THR A N 1
ATOM 724 C CA . THR A 1 97 ? -1.581 0.796 -6.972 1.00 96.75 97 THR A CA 1
ATOM 725 C C . THR A 1 97 ? -1.390 0.425 -8.438 1.00 96.75 97 THR A C 1
ATOM 727 O O . THR A 1 97 ? -0.713 -0.556 -8.742 1.00 96.75 97 THR A O 1
ATOM 730 N N . VAL A 1 98 ? -1.924 1.228 -9.357 1.00 97.62 98 VAL A N 1
ATOM 731 C CA . VAL A 1 98 ? -1.692 1.080 -10.800 1.00 97.62 98 VAL A CA 1
ATOM 732 C C . VAL A 1 98 ? -1.401 2.428 -11.446 1.00 97.62 98 VAL A C 1
ATOM 734 O O . VAL A 1 98 ? -1.843 3.464 -10.951 1.00 97.62 98 VAL A O 1
ATOM 737 N N . ASN A 1 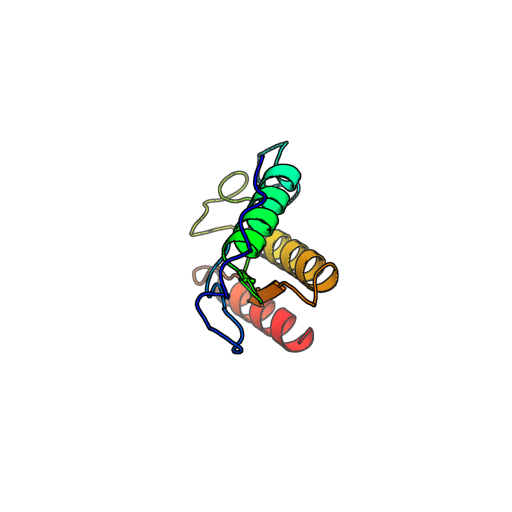99 ? -0.694 2.409 -12.575 1.00 97.31 99 ASN A N 1
ATOM 738 C CA . ASN A 1 99 ? -0.594 3.554 -13.471 1.00 97.31 99 ASN A CA 1
ATOM 739 C C . ASN A 1 99 ? -1.475 3.291 -14.708 1.00 97.31 99 ASN A C 1
ATOM 741 O O . ASN A 1 99 ? -1.137 2.423 -15.512 1.00 97.31 99 ASN A O 1
ATOM 745 N N . PRO A 1 100 ? -2.592 4.017 -14.896 1.00 95.69 100 PRO A N 1
ATOM 746 C CA . PRO A 1 100 ? -3.503 3.772 -16.013 1.00 95.69 100 PRO A CA 1
ATOM 747 C C . PRO A 1 100 ? -2.912 4.135 -17.385 1.00 95.69 100 PRO A C 1
ATOM 749 O O . PRO A 1 100 ? -3.460 3.714 -18.401 1.00 95.69 100 PRO A O 1
ATOM 752 N N . ASN A 1 101 ? -1.798 4.876 -17.436 1.00 97.06 101 ASN A N 1
ATOM 753 C CA . ASN A 1 101 ? -1.091 5.155 -18.689 1.00 97.06 101 ASN A CA 1
ATOM 754 C C . ASN A 1 101 ? -0.364 3.916 -19.243 1.00 97.06 101 ASN A C 1
ATOM 756 O O . ASN A 1 101 ? -0.020 3.895 -20.422 1.00 97.06 101 ASN A O 1
ATOM 760 N N . ASP A 1 102 ? -0.183 2.880 -18.418 1.00 97.50 102 ASP A N 1
ATOM 761 C CA . ASP A 1 102 ? 0.364 1.576 -18.788 1.00 97.50 102 ASP A CA 1
ATOM 762 C C . ASP A 1 102 ? -0.727 0.494 -18.615 1.00 97.50 102 ASP A C 1
ATOM 764 O O . ASP A 1 102 ? -0.655 -0.334 -17.704 1.00 97.50 102 ASP A O 1
ATOM 768 N N . PRO A 1 103 ? -1.784 0.481 -19.454 1.00 98.06 103 PRO A N 1
ATOM 769 C CA . PRO A 1 103 ? -3.018 -0.257 -19.174 1.00 98.06 103 PRO A CA 1
ATOM 770 C C . PRO A 1 103 ? -2.830 -1.774 -19.074 1.00 98.06 103 PRO A C 1
ATOM 772 O O . PRO A 1 103 ? -3.471 -2.409 -18.241 1.00 98.06 103 PRO A O 1
ATOM 775 N N . ALA A 1 104 ? -1.943 -2.361 -19.883 1.00 98.62 104 ALA A N 1
ATOM 776 C CA . ALA A 1 104 ? -1.638 -3.788 -19.791 1.00 98.62 104 ALA A CA 1
ATOM 777 C C . ALA A 1 104 ? -1.030 -4.136 -18.421 1.00 98.62 104 ALA A C 1
ATOM 779 O O . ALA A 1 104 ? -1.512 -5.036 -17.741 1.00 98.62 104 ALA A O 1
ATOM 780 N N . HIS A 1 105 ? -0.047 -3.350 -17.970 1.00 98.62 105 HIS A N 1
ATOM 781 C CA . HIS A 1 105 ? 0.578 -3.536 -16.660 1.00 98.62 105 HIS A CA 1
ATOM 782 C C . HIS A 1 105 ? -0.408 -3.296 -15.510 1.00 98.62 105 HIS A C 1
ATOM 784 O O . HIS A 1 105 ? -0.429 -4.057 -14.546 1.00 98.62 105 HIS A O 1
ATOM 790 N N . ALA A 1 106 ? -1.272 -2.286 -15.628 1.00 98.56 106 ALA A N 1
ATOM 791 C CA . ALA A 1 106 ? -2.318 -2.022 -14.645 1.00 98.56 106 ALA A CA 1
ATOM 792 C C . ALA A 1 106 ? -3.273 -3.217 -14.479 1.00 98.56 106 ALA A C 1
ATOM 794 O O . ALA A 1 106 ? -3.579 -3.610 -13.352 1.00 98.56 106 ALA A O 1
ATOM 795 N N . LEU A 1 107 ? -3.725 -3.810 -15.589 1.00 98.75 107 LEU A N 1
ATOM 796 C CA . LEU A 1 107 ? -4.583 -4.996 -15.567 1.00 98.75 107 LEU A CA 1
ATOM 797 C C . LEU A 1 107 ? -3.866 -6.201 -14.947 1.00 98.75 107 LEU A C 1
ATOM 799 O O . LEU A 1 107 ? -4.466 -6.901 -14.129 1.00 98.75 107 LEU A O 1
ATOM 803 N N . ASP A 1 108 ? -2.586 -6.398 -15.266 1.00 98.75 108 ASP A N 1
ATOM 804 C CA . ASP A 1 108 ? -1.775 -7.471 -14.686 1.00 98.75 108 ASP A CA 1
ATOM 805 C C . ASP A 1 108 ? -1.614 -7.306 -13.166 1.00 98.75 108 ASP A C 1
ATOM 807 O O . ASP A 1 108 ? -1.789 -8.266 -12.415 1.00 98.75 108 ASP A O 1
ATOM 811 N N . GLU A 1 109 ? -1.345 -6.093 -12.672 1.00 98.62 109 GLU A N 1
ATOM 812 C CA . GLU A 1 109 ? -1.239 -5.834 -11.231 1.00 98.62 109 GLU A CA 1
ATOM 813 C C . GLU A 1 109 ? -2.567 -6.043 -10.497 1.00 98.62 109 GLU A C 1
ATOM 815 O O . GLU A 1 109 ? -2.576 -6.599 -9.394 1.00 98.62 109 GLU A O 1
ATOM 820 N N . ILE A 1 110 ? -3.693 -5.649 -11.102 1.00 98.56 110 ILE A N 1
ATOM 821 C CA . ILE A 1 110 ? -5.026 -5.918 -10.547 1.00 98.56 110 ILE A CA 1
ATOM 822 C C . ILE A 1 110 ? -5.263 -7.427 -10.470 1.00 98.56 110 ILE A C 1
ATOM 824 O O . ILE A 1 110 ? -5.663 -7.921 -9.417 1.00 98.56 110 ILE A O 1
ATOM 828 N N . ALA A 1 111 ? -4.973 -8.170 -11.541 1.00 98.56 111 ALA A N 1
ATOM 829 C CA . ALA A 1 111 ? -5.120 -9.623 -11.561 1.00 98.56 111 ALA A CA 1
ATOM 830 C C . ALA A 1 111 ? -4.236 -10.299 -10.499 1.00 98.56 111 ALA A C 1
ATOM 832 O O . ALA A 1 111 ? -4.710 -11.170 -9.767 1.00 98.56 111 ALA A O 1
ATOM 833 N N . ARG A 1 112 ? -2.980 -9.852 -10.349 1.00 97.94 112 ARG A N 1
ATOM 834 C CA . ARG A 1 112 ? -2.071 -10.305 -9.283 1.00 97.94 112 ARG A CA 1
ATOM 835 C C . ARG A 1 112 ? -2.624 -10.020 -7.890 1.00 97.94 112 ARG A C 1
ATOM 837 O O . ARG A 1 112 ? -2.479 -10.858 -7.007 1.00 97.94 112 ARG A O 1
ATOM 844 N N . GLY A 1 113 ? -3.230 -8.851 -7.686 1.00 96.62 113 GLY A N 1
ATOM 845 C CA . GLY A 1 113 ? -3.889 -8.494 -6.431 1.00 96.62 113 GLY A CA 1
ATOM 846 C C . GLY A 1 113 ? -5.070 -9.404 -6.125 1.00 96.62 113 GLY A C 1
ATOM 847 O O . GLY A 1 113 ? -5.083 -10.043 -5.084 1.00 96.62 113 GLY A O 1
ATOM 848 N N . VAL A 1 114 ? -6.011 -9.537 -7.062 1.00 97.31 114 VAL A N 1
ATOM 849 C CA . VAL A 1 114 ? -7.195 -10.400 -6.906 1.00 97.31 114 VAL A CA 1
ATOM 850 C C . VAL A 1 114 ? -6.802 -11.852 -6.619 1.00 97.31 114 VAL A C 1
ATOM 852 O O . VAL A 1 114 ? -7.417 -12.493 -5.773 1.00 97.31 114 VAL A O 1
ATOM 855 N N . ALA A 1 115 ? -5.764 -12.370 -7.281 1.00 96.81 115 ALA A N 1
ATOM 856 C CA . ALA A 1 115 ? -5.266 -13.724 -7.041 1.00 96.81 115 ALA A CA 1
ATOM 857 C C . ALA A 1 115 ? -4.653 -13.916 -5.639 1.00 96.81 115 ALA A C 1
ATOM 859 O O . ALA A 1 115 ? -4.599 -15.045 -5.153 1.00 96.81 115 ALA A O 1
ATOM 860 N N . ALA A 1 116 ? -4.184 -12.841 -4.999 1.00 91.94 116 ALA A N 1
ATOM 861 C CA . ALA A 1 116 ? -3.594 -12.874 -3.663 1.00 91.94 116 ALA A CA 1
ATOM 862 C C . ALA A 1 116 ? -4.624 -12.712 -2.524 1.00 91.94 116 ALA A C 1
ATOM 864 O O . ALA A 1 116 ? -4.284 -13.020 -1.379 1.00 91.94 116 ALA A O 1
ATOM 865 N N . GLY A 1 117 ? -5.857 -12.288 -2.838 1.00 84.94 117 GLY A N 1
ATOM 866 C CA . GLY A 1 117 ? -6.912 -11.956 -1.865 1.00 84.94 117 GLY A CA 1
ATOM 867 C C . GLY A 1 117 ? -6.816 -10.538 -1.311 1.00 84.94 11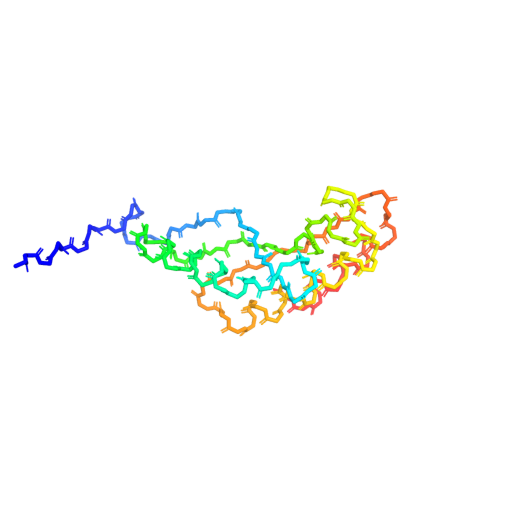7 GLY A C 1
ATOM 868 O O . GLY A 1 117 ? -7.595 -10.254 -0.374 1.00 84.94 117 GLY A O 1
#

Sequence (117 aa):
MTRATPAAPLAGPAPLIDAHAHFLHAHAGRADWEAVNAARFRAGERIGITYHVASVLGSFGFSSPTYFPSPRDVTAGNDAMRALAAAHPDRVRMYVTVNPNDPAHALDEIARGVAAG

pLDDT: mean 93.13, std 11.22, range [44.78, 98.75]

Radius of gyration: 16.05 Å; chains: 1; bounding box: 34×27×56 Å

Secondary structure (DSSP, 8-state):
---PPPPPPTTTTSPPEEEEEE---TTSS-TTHHHHHHHHHHHHHHHT-SEEEEE--TTTTSSS-SSS--HHHHHHHHHHHHHHHHH-TTTEEE-----TTSHHHHHHHHHHHHHH-

Foldseek 3Di:
DDDDDQDQAPVHPDAAEQQEDEAADPLLPDPCRVVVNVVVVVVCVSNRHFEYAYWHQFSCCRQADSQQGDLVSQVNGRVVLVVVCVVCVRYYDYDRDDHVVCVVSRVVSNVVVVVVD